Protein AF-A0A0B8PPG4-F1 (afdb_monomer_lite)

Structure (mmCIF, N/CA/C/O backbone):
data_AF-A0A0B8PPG4-F1
#
_entry.id   AF-A0A0B8PPG4-F1
#
loop_
_atom_site.group_PDB
_atom_site.id
_atom_site.type_symbol
_atom_site.label_atom_id
_atom_site.label_alt_id
_atom_site.label_comp_id
_atom_site.label_asym_id
_atom_site.label_entity_id
_atom_site.label_seq_id
_atom_site.pdbx_PDB_ins_code
_atom_site.Cartn_x
_atom_site.Cartn_y
_atom_site.Cartn_z
_atom_site.occupancy
_atom_site.B_iso_or_equiv
_atom_site.auth_seq_id
_atom_site.auth_comp_id
_atom_site.auth_asym_id
_atom_site.auth_atom_id
_atom_site.pdbx_PDB_model_num
ATOM 1 N N . MET A 1 1 ? 22.404 -0.764 -3.179 1.00 84.94 1 MET A N 1
ATOM 2 C CA . MET A 1 1 ? 21.094 -1.427 -3.362 1.00 84.94 1 MET A CA 1
ATOM 3 C C . MET A 1 1 ? 20.577 -1.775 -1.983 1.00 84.94 1 MET A C 1
ATOM 5 O O . MET A 1 1 ? 21.393 -2.146 -1.147 1.00 84.94 1 MET A O 1
ATOM 9 N N . TYR A 1 2 ? 19.287 -1.592 -1.728 1.00 89.38 2 TYR A N 1
ATOM 10 C CA . TYR A 1 2 ? 18.683 -1.838 -0.422 1.00 89.38 2 TYR A CA 1
ATOM 11 C C . TYR A 1 2 ? 17.289 -2.425 -0.635 1.00 89.38 2 TYR A C 1
ATOM 13 O O . TYR A 1 2 ? 16.568 -1.936 -1.504 1.00 89.38 2 TYR A O 1
ATOM 21 N N . LEU A 1 3 ? 16.946 -3.482 0.104 1.00 89.06 3 LEU A N 1
ATOM 22 C CA . LEU A 1 3 ? 15.606 -4.066 0.078 1.00 89.06 3 LEU A CA 1
ATOM 23 C C . LEU A 1 3 ? 14.699 -3.179 0.928 1.00 89.06 3 LEU A C 1
ATOM 25 O O . LEU A 1 3 ? 14.833 -3.142 2.150 1.00 89.06 3 LEU A O 1
ATOM 29 N N . MET A 1 4 ? 13.847 -2.404 0.264 1.00 89.81 4 MET A N 1
ATOM 30 C CA . MET A 1 4 ? 13.000 -1.417 0.918 1.00 89.81 4 MET A CA 1
ATOM 31 C C . MET A 1 4 ? 11.766 -1.117 0.073 1.00 89.81 4 MET A C 1
ATOM 33 O O . MET A 1 4 ? 11.857 -1.024 -1.151 1.00 89.81 4 MET A O 1
ATOM 37 N N . GLY A 1 5 ? 10.623 -0.947 0.737 1.00 88.00 5 GLY A N 1
ATOM 38 C CA . GLY A 1 5 ? 9.364 -0.601 0.086 1.00 88.00 5 GLY A CA 1
ATOM 39 C C . GLY A 1 5 ? 9.296 0.865 -0.345 1.00 88.00 5 GLY A C 1
ATOM 40 O O . GLY A 1 5 ? 10.076 1.710 0.098 1.00 88.00 5 GLY A O 1
ATOM 41 N N . ASN A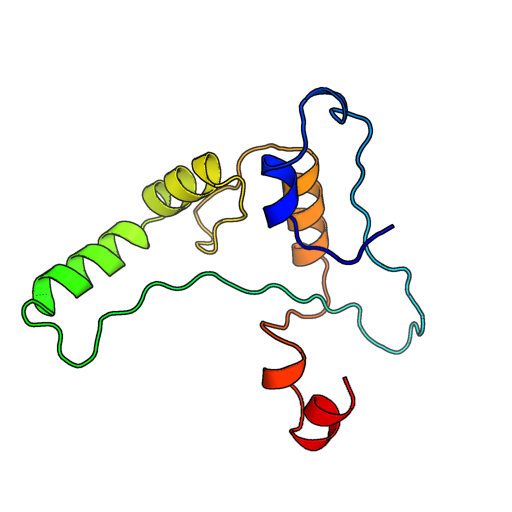 1 6 ? 8.296 1.188 -1.166 1.00 88.06 6 ASN A N 1
ATOM 42 C CA . ASN A 1 6 ? 8.099 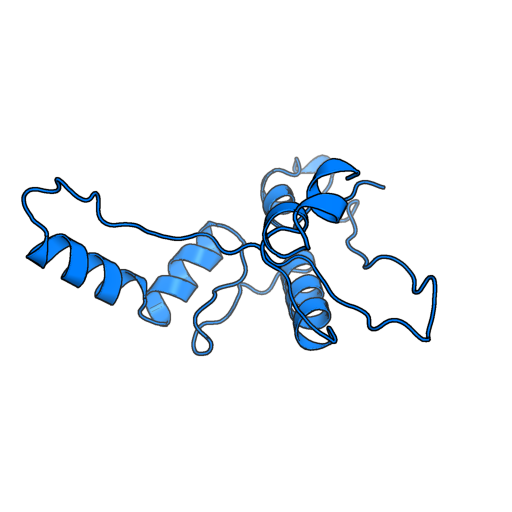2.536 -1.713 1.00 88.06 6 ASN A CA 1
ATOM 43 C C . ASN A 1 6 ? 7.859 3.623 -0.653 1.00 88.06 6 ASN A C 1
ATOM 45 O O . ASN A 1 6 ? 8.057 4.795 -0.942 1.00 88.06 6 ASN A O 1
ATOM 49 N N . PHE A 1 7 ? 7.511 3.271 0.587 1.00 88.81 7 PHE A N 1
ATOM 50 C CA . PHE A 1 7 ? 7.308 4.246 1.665 1.00 88.81 7 PHE A CA 1
ATOM 51 C C . PHE A 1 7 ? 8.551 5.098 1.983 1.00 88.81 7 PHE A C 1
ATOM 53 O O . PHE A 1 7 ? 8.437 6.124 2.653 1.00 88.81 7 PHE A O 1
ATOM 60 N N . ILE A 1 8 ? 9.749 4.689 1.547 1.00 91.31 8 ILE A N 1
ATOM 61 C CA . ILE A 1 8 ? 10.970 5.477 1.747 1.00 91.31 8 ILE A CA 1
ATOM 62 C C . ILE A 1 8 ? 11.096 6.636 0.751 1.00 91.31 8 ILE A C 1
ATOM 64 O O . ILE A 1 8 ? 11.750 7.628 1.067 1.00 91.31 8 ILE A O 1
ATOM 68 N N . THR A 1 9 ? 10.475 6.539 -0.429 1.00 90.81 9 THR A N 1
ATOM 69 C CA . THR A 1 9 ? 10.676 7.495 -1.529 1.00 90.81 9 THR A CA 1
ATOM 70 C C . THR A 1 9 ? 10.302 8.938 -1.176 1.00 90.81 9 THR A C 1
ATOM 72 O O . THR A 1 9 ? 11.055 9.829 -1.572 1.00 90.81 9 THR A O 1
ATOM 75 N N . PRO A 1 10 ? 9.264 9.222 -0.355 1.00 89.94 10 PRO A N 1
ATOM 76 C CA . PRO A 1 10 ? 8.933 10.592 0.055 1.00 89.94 10 PRO A CA 1
ATOM 77 C C . PRO A 1 10 ? 9.997 11.237 0.943 1.00 89.94 10 PRO A C 1
ATOM 79 O O . PRO A 1 10 ? 10.028 12.456 1.086 1.00 89.94 10 PRO A O 1
ATOM 82 N N . ASN A 1 11 ? 10.851 10.418 1.562 1.00 91.12 11 ASN A N 1
ATOM 83 C CA . ASN A 1 11 ? 11.902 10.855 2.474 1.00 91.12 11 ASN A CA 1
ATOM 84 C C . ASN A 1 11 ? 13.247 11.056 1.767 1.00 91.12 11 ASN A C 1
ATOM 86 O O . ASN A 1 11 ? 14.233 11.404 2.421 1.00 91.12 11 ASN A O 1
ATOM 90 N N . PHE A 1 12 ? 13.325 10.816 0.454 1.00 91.94 12 PHE A N 1
ATOM 91 C CA . PHE A 1 12 ? 14.541 11.112 -0.287 1.00 91.94 12 PHE A CA 1
ATOM 92 C C . PHE A 1 12 ? 14.793 12.624 -0.291 1.00 91.94 12 PHE A C 1
ATOM 94 O O . PHE A 1 12 ? 13.892 13.404 -0.604 1.00 91.94 12 PHE A O 1
ATOM 101 N N . PRO A 1 13 ? 16.011 13.063 0.061 1.00 94.00 13 PRO A N 1
ATOM 102 C CA . PRO A 1 13 ? 16.348 14.471 0.029 1.00 94.00 13 PRO A CA 1
ATOM 103 C C . PRO A 1 13 ? 16.408 14.957 -1.428 1.00 94.00 13 PRO A C 1
ATOM 105 O O . PRO A 1 13 ? 16.698 14.184 -2.346 1.00 94.00 13 PRO A O 1
ATOM 108 N N . ALA A 1 14 ? 16.119 16.241 -1.650 1.00 92.81 14 ALA A N 1
ATOM 109 C CA . ALA A 1 14 ? 15.918 16.801 -2.989 1.00 92.81 14 ALA A CA 1
ATOM 110 C C . ALA A 1 14 ? 17.131 16.613 -3.920 1.00 92.81 14 ALA A C 1
ATOM 112 O O . ALA A 1 14 ? 16.979 16.456 -5.128 1.00 92.81 14 ALA A O 1
ATOM 113 N N . GLU A 1 15 ? 18.349 16.573 -3.378 1.00 96.25 15 GLU A N 1
ATOM 114 C CA . GLU A 1 15 ? 19.572 16.328 -4.142 1.00 96.25 15 GLU A CA 1
ATOM 115 C C . GLU A 1 15 ? 19.675 14.918 -4.748 1.00 96.25 15 GLU A C 1
ATOM 117 O O . GLU A 1 15 ? 20.552 14.688 -5.592 1.00 96.25 15 GLU A O 1
ATOM 122 N N . LEU A 1 16 ? 18.826 13.978 -4.319 1.00 93.31 16 LEU A N 1
ATOM 123 C CA . LEU A 1 16 ? 18.728 12.619 -4.855 1.00 93.31 16 LEU A CA 1
ATOM 124 C C . LEU A 1 16 ? 17.620 12.453 -5.902 1.00 93.31 16 LEU A C 1
ATOM 126 O O . LEU A 1 16 ? 17.470 11.353 -6.443 1.00 93.31 16 LEU A O 1
ATOM 130 N N . ASP A 1 17 ? 16.893 13.522 -6.234 1.00 88.94 17 ASP A N 1
ATOM 131 C CA . ASP A 1 17 ? 15.896 13.482 -7.299 1.00 88.94 17 ASP A CA 1
ATOM 132 C C . ASP A 1 17 ? 16.526 13.032 -8.630 1.00 88.94 17 ASP A C 1
ATOM 134 O O . ASP A 1 17 ? 17.637 13.430 -8.997 1.00 88.94 17 ASP A O 1
ATOM 138 N N . GLY A 1 18 ? 15.854 12.102 -9.309 1.00 90.38 18 GLY A N 1
ATOM 139 C CA . GLY A 1 18 ? 16.346 11.438 -10.520 1.00 90.38 18 GLY A CA 1
ATOM 140 C C . GLY A 1 18 ? 17.591 10.547 -10.354 1.00 90.38 18 GLY A C 1
ATOM 141 O O . GLY A 1 18 ? 18.032 9.950 -11.336 1.00 90.38 18 GLY A O 1
ATOM 142 N N . LYS A 1 19 ? 18.173 10.428 -9.151 1.00 94.19 19 LYS A N 1
ATOM 143 C CA . LYS A 1 19 ? 19.358 9.582 -8.879 1.00 94.19 19 LYS A CA 1
ATOM 144 C C . LYS A 1 19 ? 19.010 8.244 -8.236 1.00 94.19 19 LYS A C 1
ATOM 146 O O . LYS A 1 19 ? 19.835 7.331 -8.241 1.00 94.19 19 LYS A O 1
ATOM 151 N N . MET A 1 20 ? 17.809 8.134 -7.678 1.00 93.44 20 MET A N 1
ATOM 152 C CA . MET A 1 20 ? 17.297 6.905 -7.081 1.00 93.44 20 MET A CA 1
ATOM 153 C C . MET A 1 20 ? 16.464 6.130 -8.097 1.00 93.44 20 MET A C 1
ATOM 155 O O . MET A 1 20 ? 15.714 6.701 -8.886 1.00 93.44 20 MET A O 1
ATOM 159 N N . GLY A 1 21 ? 16.601 4.809 -8.069 1.00 92.19 21 GLY A N 1
ATOM 160 C CA . GLY A 1 21 ? 15.852 3.900 -8.922 1.00 92.19 21 GLY A CA 1
ATOM 161 C C . GLY A 1 21 ? 15.189 2.801 -8.107 1.00 92.19 21 GLY A C 1
ATOM 162 O O . GLY A 1 21 ? 15.639 2.464 -7.014 1.00 92.19 21 GLY A O 1
ATOM 163 N N . PHE A 1 22 ? 14.136 2.234 -8.681 1.00 93.12 22 PHE A N 1
ATOM 164 C CA . PHE A 1 22 ? 13.426 1.069 -8.171 1.00 93.12 22 PHE A CA 1
ATOM 165 C C . PHE A 1 22 ? 13.429 -0.031 -9.229 1.00 93.12 22 PHE A C 1
ATOM 167 O O . PHE A 1 22 ? 13.230 0.251 -10.421 1.00 93.12 22 PHE A O 1
ATOM 174 N N . PHE A 1 23 ? 13.693 -1.255 -8.781 1.00 92.00 23 PHE A N 1
ATOM 175 C CA . PHE A 1 23 ? 13.695 -2.471 -9.581 1.00 92.00 23 PHE A CA 1
ATOM 176 C C . PHE A 1 23 ? 13.400 -3.675 -8.678 1.00 92.00 23 PHE A C 1
ATOM 178 O O . PHE A 1 23 ? 13.776 -3.682 -7.506 1.00 92.00 23 PHE A O 1
ATOM 185 N N . GLN A 1 24 ? 12.731 -4.674 -9.246 1.00 92.31 24 GLN A N 1
ATOM 186 C CA . GLN A 1 24 ? 12.434 -5.951 -8.603 1.00 92.31 24 GLN A CA 1
ATOM 187 C C . GLN A 1 24 ? 13.699 -6.813 -8.489 1.00 92.31 24 GLN A C 1
ATOM 189 O O . GLN A 1 24 ? 14.622 -6.678 -9.300 1.00 92.31 24 GLN A O 1
ATOM 194 N N . PHE A 1 25 ? 13.748 -7.724 -7.515 1.00 90.81 25 PHE A N 1
ATOM 195 C CA . PHE A 1 25 ? 14.802 -8.739 -7.475 1.00 90.81 25 PHE A CA 1
ATOM 196 C C . PHE A 1 25 ? 14.774 -9.623 -8.736 1.00 90.81 25 PHE A C 1
ATOM 198 O O . PHE A 1 25 ? 13.709 -9.876 -9.300 1.00 90.81 25 PHE A O 1
ATOM 205 N N . PRO A 1 26 ? 15.938 -10.099 -9.214 1.00 91.75 26 PRO A N 1
ATOM 206 C CA . PRO A 1 26 ? 15.977 -11.009 -10.350 1.00 91.75 26 PRO A CA 1
ATOM 207 C C . PRO A 1 26 ? 15.381 -12.373 -9.983 1.00 91.75 26 PRO A C 1
ATOM 209 O O . PRO A 1 26 ? 15.488 -12.826 -8.843 1.00 91.75 26 PRO A O 1
ATOM 212 N N . VAL A 1 27 ? 14.833 -13.070 -10.980 1.00 94.06 27 VAL A N 1
ATOM 213 C CA . VAL A 1 27 ? 14.420 -14.475 -10.845 1.00 94.06 27 VAL A CA 1
ATOM 214 C C . VAL A 1 27 ? 15.645 -15.323 -10.485 1.00 94.06 27 VAL A C 1
ATOM 216 O O . VAL A 1 27 ? 16.622 -15.345 -11.234 1.00 94.06 27 VAL A O 1
ATOM 219 N N . ILE A 1 28 ? 15.585 -16.035 -9.356 1.00 93.88 28 ILE A N 1
ATOM 220 C CA . ILE A 1 28 ? 16.645 -16.963 -8.923 1.00 93.88 28 ILE A CA 1
ATOM 221 C C . ILE A 1 28 ? 16.347 -18.388 -9.403 1.00 93.88 28 ILE A C 1
ATOM 223 O O . ILE A 1 28 ? 17.217 -19.039 -9.977 1.00 93.88 28 ILE A O 1
ATOM 227 N N . ASN A 1 29 ? 15.117 -18.867 -9.188 1.00 96.06 29 ASN A N 1
ATOM 228 C CA . ASN A 1 29 ? 14.645 -20.170 -9.649 1.00 96.06 29 ASN A CA 1
ATOM 229 C C . ASN A 1 29 ? 13.348 -19.984 -10.458 1.00 96.06 29 ASN A C 1
ATOM 231 O O . ASN A 1 29 ? 12.346 -19.599 -9.863 1.00 96.06 29 ASN A O 1
ATOM 235 N N . PRO A 1 30 ? 13.335 -20.261 -11.776 1.00 94.88 30 PRO A N 1
ATOM 236 C CA . PRO A 1 30 ? 12.151 -20.072 -12.619 1.00 94.88 30 PRO A CA 1
ATOM 237 C C . PRO A 1 30 ? 11.017 -21.070 -12.340 1.00 94.88 30 PRO A C 1
ATOM 239 O O . PRO A 1 30 ? 9.910 -20.870 -12.827 1.00 94.88 30 PRO A O 1
ATOM 242 N N . GLU A 1 31 ? 11.271 -22.145 -11.589 1.00 96.62 31 GLU A N 1
ATOM 243 C CA . GLU A 1 31 ? 10.226 -23.075 -11.138 1.00 96.62 31 GLU A CA 1
ATOM 244 C C . GLU A 1 31 ? 9.432 -22.527 -9.939 1.00 96.62 31 GLU A C 1
ATOM 246 O O . GLU A 1 31 ? 8.384 -23.070 -9.591 1.00 96.62 31 GLU A O 1
ATOM 251 N N . VAL A 1 32 ? 9.924 -21.458 -9.303 1.00 93.25 32 VAL A N 1
ATOM 252 C CA . VAL A 1 32 ? 9.270 -20.772 -8.186 1.00 93.25 32 VAL A CA 1
ATOM 253 C C . VAL A 1 32 ? 8.642 -19.481 -8.708 1.00 93.25 32 VAL A C 1
ATOM 255 O O . VAL A 1 32 ? 9.310 -18.694 -9.375 1.00 93.25 32 VAL A O 1
ATOM 258 N N . GLY A 1 33 ? 7.360 -19.268 -8.401 1.00 92.44 33 GLY A N 1
ATOM 259 C CA . GLY A 1 33 ? 6.640 -18.056 -8.800 1.00 92.44 33 GLY A CA 1
ATOM 260 C C . GLY A 1 33 ? 7.262 -16.779 -8.225 1.00 92.44 33 GLY A C 1
ATOM 261 O O . GLY A 1 33 ? 7.853 -16.787 -7.143 1.00 92.44 33 GLY A O 1
ATOM 262 N N . MET A 1 34 ? 7.112 -15.672 -8.948 1.00 93.88 34 MET A N 1
ATOM 263 C CA . MET A 1 34 ? 7.575 -14.348 -8.541 1.00 93.88 34 MET A CA 1
ATOM 264 C C . MET A 1 34 ? 6.526 -13.680 -7.645 1.00 93.88 34 MET A C 1
ATOM 266 O O . MET A 1 34 ? 5.625 -12.987 -8.124 1.00 93.88 34 MET A O 1
ATOM 270 N N . ALA A 1 35 ? 6.631 -13.916 -6.340 1.00 91.94 35 ALA A N 1
ATOM 271 C CA . ALA A 1 35 ? 5.775 -13.306 -5.327 1.00 91.94 35 ALA A CA 1
ATOM 272 C C . ALA A 1 35 ? 6.439 -12.083 -4.675 1.00 91.94 35 ALA A C 1
ATOM 274 O O . ALA A 1 35 ? 7.663 -11.986 -4.632 1.00 91.94 35 ALA A O 1
ATOM 275 N N . GLU A 1 36 ? 5.623 -11.175 -4.138 1.00 92.62 36 GLU A N 1
ATOM 276 C CA . GLU A 1 36 ? 6.079 -9.929 -3.508 1.00 92.62 36 GLU A CA 1
ATOM 277 C C . GLU A 1 36 ? 5.493 -9.731 -2.107 1.00 92.62 36 GLU A C 1
ATOM 279 O O . GLU A 1 36 ? 4.338 -10.072 -1.843 1.00 92.62 36 GLU A O 1
ATOM 284 N N . ASP A 1 37 ? 6.265 -9.100 -1.222 1.00 90.12 37 ASP A N 1
ATOM 285 C CA . ASP A 1 37 ? 5.742 -8.580 0.042 1.00 90.12 37 ASP A CA 1
ATOM 286 C C . ASP A 1 37 ? 5.041 -7.236 -0.213 1.00 90.12 37 ASP A C 1
ATOM 288 O O . ASP A 1 37 ? 5.649 -6.251 -0.639 1.00 90.12 37 ASP A O 1
ATOM 292 N N . ALA A 1 38 ? 3.741 -7.188 0.073 1.00 91.19 38 ALA A N 1
ATOM 293 C CA . ALA A 1 38 ? 2.870 -6.033 -0.116 1.00 91.19 38 ALA A CA 1
ATOM 294 C C . ALA A 1 38 ? 2.093 -5.705 1.177 1.00 91.19 38 ALA A C 1
ATOM 296 O O . ALA A 1 38 ? 0.862 -5.822 1.202 1.00 91.19 38 ALA A O 1
ATOM 297 N N . PRO A 1 39 ? 2.783 -5.316 2.269 1.00 89.38 39 PRO A N 1
ATOM 298 C CA . PRO A 1 39 ? 2.142 -4.990 3.539 1.00 89.38 39 PRO A CA 1
ATOM 299 C C . PRO A 1 39 ? 1.161 -3.824 3.390 1.00 89.38 39 PRO A C 1
ATOM 301 O O . PRO A 1 39 ? 1.482 -2.792 2.799 1.00 89.38 39 PRO A O 1
ATOM 304 N N . MET A 1 40 ? -0.029 -3.981 3.970 1.00 89.06 40 MET A N 1
ATOM 305 C CA . MET A 1 40 ? -1.072 -2.959 3.972 1.00 89.06 40 MET A CA 1
ATOM 306 C C . MET A 1 40 ? -1.192 -2.260 5.325 1.00 89.06 40 MET A C 1
ATOM 308 O O . MET A 1 40 ? -1.326 -2.898 6.375 1.00 89.06 40 MET A O 1
ATOM 312 N N . ASP A 1 41 ? -1.255 -0.931 5.285 1.00 89.94 41 ASP A N 1
ATOM 313 C CA . ASP A 1 41 ? -1.638 -0.136 6.444 1.00 89.94 41 ASP A CA 1
ATOM 314 C C . ASP A 1 41 ? -3.122 -0.340 6.769 1.00 89.94 41 ASP A C 1
ATOM 316 O O . ASP A 1 41 ? -3.992 -0.409 5.897 1.00 89.94 41 ASP A O 1
ATOM 320 N N . THR A 1 42 ? -3.424 -0.446 8.062 1.00 92.38 42 THR A N 1
ATOM 321 C CA . THR A 1 42 ? -4.755 -0.811 8.553 1.00 92.38 42 THR A CA 1
ATOM 322 C C . THR A 1 42 ? -5.205 0.108 9.679 1.00 92.38 42 THR A C 1
ATOM 324 O O . THR A 1 42 ? -4.446 0.474 10.577 1.00 92.38 42 THR A O 1
ATOM 327 N N . LEU A 1 43 ? -6.491 0.459 9.658 1.00 95.38 43 LEU A N 1
ATOM 328 C CA . LEU A 1 43 ? -7.137 1.230 10.714 1.00 95.38 43 LEU A CA 1
ATOM 329 C C . LEU A 1 43 ? -7.994 0.309 11.579 1.00 95.38 43 LEU A C 1
ATOM 331 O O . LEU A 1 43 ? -8.798 -0.472 11.075 1.00 95.38 43 LEU A O 1
ATOM 335 N N . HIS A 1 44 ? -7.848 0.435 12.896 1.00 97.38 44 HIS A N 1
ATOM 336 C CA . HIS A 1 44 ? -8.494 -0.446 13.862 1.00 97.38 44 HIS A CA 1
ATOM 337 C C . HIS A 1 44 ? -9.316 0.337 14.882 1.00 97.38 44 HIS A C 1
ATOM 339 O O . HIS A 1 44 ? -8.908 1.396 15.357 1.00 97.38 44 HIS A O 1
ATOM 345 N N . ILE A 1 45 ? -10.457 -0.229 15.285 1.00 98.06 45 ILE A N 1
ATOM 346 C CA . ILE A 1 45 ? -11.245 0.278 16.413 1.00 98.06 45 ILE A CA 1
ATOM 347 C C . ILE A 1 45 ? -10.749 -0.409 17.691 1.00 98.06 45 ILE A C 1
ATOM 349 O O . ILE A 1 45 ? -10.864 -1.634 17.796 1.00 98.06 45 ILE A O 1
ATOM 353 N N . PRO A 1 46 ? -10.263 0.333 18.704 1.00 97.50 46 PRO A N 1
ATOM 354 C CA . PRO A 1 46 ? -9.876 -0.265 19.975 1.00 97.50 46 PRO A CA 1
ATOM 355 C C . PRO A 1 46 ? -11.038 -1.026 20.625 1.00 97.50 46 PRO A C 1
ATOM 357 O O . PRO A 1 46 ? -12.169 -0.535 20.694 1.00 97.50 46 PRO A O 1
ATOM 360 N N . SER A 1 47 ? -10.764 -2.204 21.189 1.00 97.44 47 SER A N 1
ATOM 361 C CA . SER A 1 47 ? -11.798 -3.075 21.775 1.00 97.44 47 SER A CA 1
ATOM 362 C C . SER A 1 47 ? -12.610 -2.395 22.889 1.00 97.44 47 SER A C 1
ATOM 364 O O . SER A 1 47 ? -13.809 -2.658 23.034 1.00 97.44 47 SER A O 1
ATOM 366 N N . LYS A 1 48 ? -11.980 -1.471 23.627 1.00 97.62 48 LYS A N 1
ATOM 367 C CA . LYS A 1 48 ? -12.564 -0.675 24.721 1.00 97.62 48 LYS A CA 1
ATOM 368 C C . LYS A 1 48 ? -12.977 0.748 24.309 1.00 97.62 48 LYS A C 1
ATOM 370 O O . LYS A 1 48 ? -13.204 1.586 25.179 1.00 97.62 48 LYS A O 1
ATOM 375 N N . ALA A 1 49 ? -13.060 1.049 23.010 1.00 97.81 49 ALA A N 1
ATOM 376 C CA . ALA A 1 49 ? -13.523 2.353 22.540 1.00 97.81 49 ALA A CA 1
ATOM 377 C C . ALA A 1 49 ? -14.946 2.649 23.043 1.00 97.81 49 ALA A C 1
ATOM 379 O O . ALA A 1 49 ? -15.819 1.780 22.996 1.00 97.81 49 ALA A O 1
ATOM 380 N N . LYS A 1 50 ? -15.170 3.884 23.508 1.00 97.88 50 LYS A N 1
ATOM 381 C CA . LYS A 1 50 ? -16.475 4.336 24.020 1.00 97.88 50 LYS A CA 1
ATOM 382 C C . LYS A 1 50 ? -17.482 4.582 22.890 1.00 97.88 50 LYS A C 1
ATOM 384 O O . LYS A 1 50 ? -18.634 4.189 23.009 1.00 97.88 50 LYS A O 1
ATOM 389 N N . ASN A 1 51 ? -17.021 5.137 21.765 1.00 97.62 51 ASN A N 1
ATOM 390 C CA . ASN A 1 51 ? -17.869 5.579 20.651 1.00 97.62 51 ASN A CA 1
ATOM 391 C C . ASN A 1 51 ? -17.698 4.668 19.42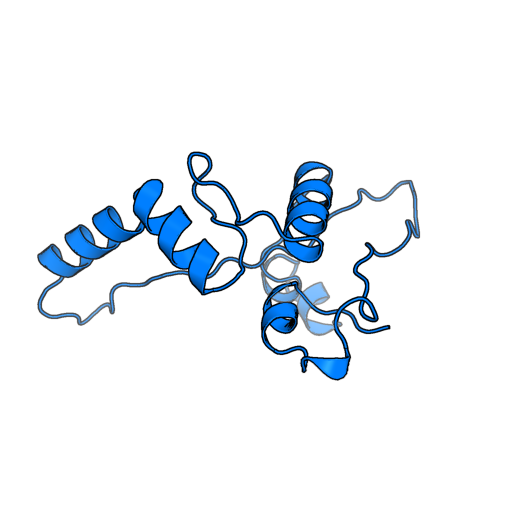4 1.00 97.62 51 ASN A C 1
ATOM 393 O O . ASN A 1 51 ? -17.195 5.085 18.383 1.00 97.62 51 ASN A O 1
ATOM 397 N N . LYS A 1 52 ? -18.063 3.386 19.550 1.00 98.00 52 LYS A N 1
ATOM 398 C CA . LYS A 1 52 ? -17.862 2.401 18.466 1.00 98.00 52 LYS A CA 1
ATOM 399 C C . LYS A 1 52 ? -18.725 2.662 17.234 1.00 98.00 52 LYS A C 1
ATOM 401 O O . LYS A 1 52 ? -18.355 2.234 16.148 1.00 98.00 52 LYS A O 1
ATOM 406 N N . GLU A 1 53 ? -19.887 3.287 17.399 1.00 98.19 53 GLU A N 1
ATOM 407 C CA . GLU A 1 53 ? -20.766 3.612 16.273 1.00 98.19 53 GLU A CA 1
ATOM 408 C C . GLU A 1 53 ? -20.089 4.615 15.333 1.00 98.19 53 GLU A C 1
ATOM 410 O O . GLU A 1 53 ? -19.872 4.304 14.165 1.00 98.19 53 GLU A O 1
ATOM 415 N N . ASP A 1 54 ? -19.647 5.755 15.862 1.00 98.44 54 ASP A N 1
ATOM 416 C CA . ASP A 1 54 ? -18.971 6.779 15.062 1.00 98.44 54 ASP A CA 1
ATOM 417 C C . ASP A 1 54 ? -17.613 6.308 14.538 1.00 98.44 54 ASP A C 1
ATOM 419 O O . ASP A 1 54 ? -17.240 6.637 13.417 1.00 98.44 54 ASP A O 1
ATOM 423 N N . ALA A 1 55 ? -16.898 5.467 15.294 1.00 98.44 55 ALA A N 1
ATOM 424 C CA . ALA A 1 55 ? -15.664 4.858 14.806 1.00 98.44 55 ALA A CA 1
ATOM 425 C C . ALA A 1 55 ? -15.897 3.983 13.559 1.00 98.44 55 ALA A C 1
ATOM 427 O O . ALA A 1 55 ? -15.081 4.011 12.644 1.00 98.44 55 ALA A O 1
ATOM 428 N N . ARG A 1 56 ? -17.013 3.240 13.481 1.00 98.44 56 ARG A N 1
ATOM 429 C CA . ARG A 1 56 ? -17.363 2.475 12.269 1.00 98.44 56 ARG A CA 1
ATOM 430 C C . ARG A 1 56 ? -17.737 3.391 11.110 1.00 98.44 56 ARG A C 1
ATOM 432 O O . ARG A 1 56 ? -17.227 3.177 10.018 1.00 98.44 56 ARG A O 1
ATOM 439 N N . LYS A 1 57 ? -18.526 4.443 11.363 1.00 98.50 57 LYS A N 1
ATOM 440 C CA . LYS A 1 57 ? -18.835 5.465 10.345 1.00 98.50 57 LYS A CA 1
ATOM 441 C C . LYS A 1 57 ? -17.557 6.095 9.785 1.00 98.50 57 LYS A C 1
ATOM 443 O O . LYS A 1 57 ? -17.450 6.308 8.584 1.00 98.50 57 LYS A O 1
ATOM 448 N N . PHE A 1 58 ? -16.566 6.352 10.640 1.00 98.31 58 PHE A N 1
ATOM 449 C CA . PHE A 1 58 ? -15.266 6.859 10.208 1.00 98.31 58 PHE A CA 1
ATOM 450 C C . PHE A 1 58 ? -14.497 5.848 9.347 1.00 98.31 58 PHE A C 1
ATOM 452 O O . PHE A 1 58 ? -13.968 6.232 8.310 1.00 98.31 58 PHE A O 1
ATOM 459 N N . LEU A 1 59 ? -14.455 4.566 9.729 1.00 98.12 59 LEU A N 1
ATOM 460 C CA . LEU A 1 59 ? -13.817 3.540 8.896 1.00 98.12 59 LEU A CA 1
ATOM 461 C C . LEU A 1 59 ? -14.500 3.398 7.529 1.00 98.12 59 LEU A C 1
ATOM 463 O O . LEU A 1 59 ? -13.806 3.295 6.521 1.00 98.12 59 LEU A O 1
ATOM 467 N N . GLU A 1 60 ? -15.834 3.432 7.483 1.00 98.00 60 GLU A N 1
ATOM 468 C CA . GLU A 1 60 ? -16.600 3.426 6.230 1.00 98.00 60 GLU A CA 1
ATOM 469 C C . GLU A 1 60 ? -16.265 4.642 5.362 1.00 98.00 60 GLU A C 1
ATOM 471 O O . GLU A 1 60 ? -15.999 4.483 4.173 1.00 98.00 60 GLU A O 1
ATOM 476 N N . PHE A 1 61 ? -16.209 5.837 5.962 1.00 98.19 61 PHE A N 1
ATOM 477 C CA . PHE A 1 61 ? -15.806 7.067 5.282 1.00 98.19 61 PHE A CA 1
ATOM 478 C C . PHE A 1 61 ? -14.389 6.955 4.706 1.00 98.19 61 PHE A C 1
ATOM 480 O O . PHE A 1 61 ? -14.188 7.185 3.515 1.00 98.19 61 PHE A O 1
ATOM 487 N N . VAL A 1 62 ? -13.402 6.545 5.508 1.00 97.44 62 VAL A N 1
ATOM 488 C CA . VAL A 1 62 ? -12.016 6.405 5.034 1.00 97.44 62 VAL A CA 1
ATOM 489 C C . VAL A 1 62 ? -11.900 5.356 3.928 1.00 97.44 62 VAL A C 1
ATOM 491 O O . VAL A 1 62 ? -11.102 5.536 3.017 1.00 97.44 62 VAL A O 1
ATOM 494 N N . ALA A 1 63 ? -12.701 4.287 3.960 1.00 96.62 63 ALA A N 1
ATOM 495 C CA . ALA A 1 63 ? -12.676 3.232 2.949 1.00 96.62 63 ALA A CA 1
ATOM 496 C C . ALA A 1 63 ? -13.243 3.651 1.577 1.00 96.62 63 ALA A C 1
ATOM 498 O O . ALA A 1 63 ? -13.064 2.910 0.605 1.00 96.62 63 ALA A O 1
ATOM 499 N N . GLN A 1 64 ? -13.912 4.806 1.463 1.00 98.31 64 GLN A N 1
ATOM 500 C CA . GLN A 1 64 ? -14.411 5.318 0.182 1.00 98.31 64 GLN A CA 1
ATOM 501 C C . GLN A 1 64 ? -13.262 5.569 -0.805 1.00 98.31 64 GLN A C 1
ATOM 503 O O . GLN A 1 64 ? -12.156 5.940 -0.415 1.00 98.31 64 GLN A O 1
ATOM 508 N N . ALA A 1 65 ? -13.528 5.369 -2.098 1.00 98.25 65 ALA A N 1
ATOM 509 C CA . ALA A 1 65 ? -12.497 5.405 -3.134 1.00 98.25 65 ALA A CA 1
ATOM 510 C C . ALA A 1 65 ? -11.819 6.779 -3.232 1.00 98.25 65 ALA A C 1
ATOM 512 O O . ALA A 1 65 ? -10.593 6.849 -3.251 1.00 98.25 65 ALA A O 1
ATOM 513 N N . GLU A 1 66 ? -12.598 7.864 -3.228 1.00 98.06 66 GLU A N 1
ATOM 514 C CA . GLU A 1 66 ? -12.063 9.227 -3.268 1.00 98.06 66 GLU A CA 1
ATOM 515 C C . GLU A 1 66 ? -11.211 9.569 -2.037 1.00 98.06 66 GLU A C 1
ATOM 517 O O . GLU A 1 66 ? -10.184 10.233 -2.164 1.00 98.06 66 GLU A O 1
ATOM 522 N N . ASN A 1 67 ? -11.585 9.064 -0.859 1.00 97.94 67 ASN A N 1
ATOM 523 C CA . ASN A 1 67 ? -10.857 9.321 0.381 1.00 97.94 67 ASN A CA 1
ATOM 524 C C . ASN A 1 67 ? -9.560 8.510 0.439 1.00 97.94 67 ASN A C 1
ATOM 526 O O . ASN A 1 67 ? -8.517 9.059 0.788 1.00 97.94 67 ASN A O 1
ATOM 530 N N . GLN A 1 68 ? -9.593 7.236 0.030 1.00 97.19 68 GLN A N 1
ATOM 531 C CA . GLN A 1 68 ? -8.384 6.426 -0.132 1.00 97.19 68 GLN A CA 1
ATOM 532 C C . GLN A 1 68 ? -7.430 7.044 -1.153 1.00 97.19 68 GLN A C 1
ATOM 534 O O . GLN A 1 68 ? -6.233 7.115 -0.887 1.00 97.19 68 GLN A O 1
ATOM 539 N N . GLN A 1 69 ? -7.941 7.524 -2.289 1.00 97.25 69 GLN A N 1
ATOM 540 C CA . GLN A 1 69 ? -7.123 8.219 -3.279 1.00 97.25 69 GLN A CA 1
ATOM 541 C C . GLN A 1 69 ? -6.462 9.462 -2.668 1.00 97.25 69 GLN A C 1
ATOM 543 O O . GLN A 1 69 ? -5.242 9.580 -2.718 1.00 97.25 69 GLN A O 1
ATOM 548 N N . LEU A 1 70 ? -7.238 10.339 -2.024 1.00 97.06 70 LEU A N 1
ATOM 549 C CA . LEU A 1 70 ? -6.718 11.564 -1.413 1.00 97.06 70 LEU A CA 1
ATOM 550 C C . LEU A 1 70 ? -5.637 11.282 -0.357 1.00 97.06 70 LEU A C 1
ATOM 552 O O . LEU A 1 70 ? -4.591 11.927 -0.345 1.00 97.06 70 LEU A O 1
ATOM 556 N N . ILE A 1 71 ? -5.877 10.316 0.533 1.00 95.50 71 ILE A N 1
ATOM 557 C CA . ILE A 1 71 ? -4.917 9.940 1.578 1.00 95.50 71 ILE A CA 1
ATOM 558 C C . ILE A 1 71 ? -3.620 9.424 0.945 1.00 95.50 71 ILE A C 1
ATOM 560 O O . ILE A 1 71 ? -2.536 9.873 1.314 1.00 95.50 71 ILE A O 1
ATOM 564 N N . ASN A 1 72 ? -3.716 8.525 -0.034 1.00 94.88 72 ASN A N 1
ATOM 565 C CA . ASN A 1 72 ? -2.543 7.916 -0.659 1.00 94.88 72 ASN A CA 1
ATOM 566 C C . ASN A 1 72 ? -1.778 8.881 -1.576 1.00 94.88 72 ASN A C 1
ATOM 568 O O . ASN A 1 72 ? -0.560 8.762 -1.691 1.00 94.88 72 ASN A O 1
ATOM 572 N N . GLU A 1 73 ? -2.439 9.879 -2.169 1.00 94.81 73 GLU A N 1
ATOM 573 C CA . GLU A 1 73 ? -1.766 10.974 -2.879 1.00 94.81 73 GLU A CA 1
ATOM 574 C C . GLU A 1 73 ? -0.873 11.800 -1.942 1.00 94.81 73 GLU A C 1
ATOM 576 O O . GLU A 1 73 ? 0.224 12.206 -2.336 1.00 94.81 73 GLU A O 1
ATOM 581 N N . MET A 1 74 ? -1.325 12.023 -0.703 1.00 92.25 74 MET A N 1
ATOM 582 C CA . MET A 1 74 ? -0.576 12.761 0.319 1.00 92.25 74 MET A CA 1
ATOM 583 C C . MET A 1 74 ? 0.546 11.928 0.940 1.00 92.25 74 MET A C 1
ATOM 585 O O . MET A 1 74 ? 1.626 12.456 1.195 1.00 92.25 74 MET A O 1
ATOM 589 N N . LEU A 1 75 ? 0.300 10.638 1.178 1.00 91.75 75 LEU A N 1
ATOM 590 C CA . LEU A 1 75 ? 1.298 9.714 1.724 1.00 91.75 75 LEU A CA 1
ATOM 591 C C . LEU A 1 75 ? 2.308 9.229 0.678 1.00 91.75 75 LEU A C 1
ATOM 593 O O . LEU A 1 75 ? 3.332 8.669 1.060 1.00 91.75 75 LEU A O 1
ATOM 597 N N . LEU A 1 76 ? 2.029 9.443 -0.615 1.00 92.38 76 LEU A N 1
ATOM 598 C CA . LEU A 1 76 ? 2.765 8.859 -1.742 1.00 92.38 76 LEU A CA 1
ATOM 599 C C . LEU A 1 76 ? 2.846 7.330 -1.619 1.00 92.38 76 LEU A C 1
ATOM 601 O O . LEU A 1 76 ? 3.919 6.731 -1.626 1.00 92.38 76 LEU A O 1
ATOM 605 N N . GLN A 1 77 ? 1.674 6.708 -1.499 1.00 93.12 77 GLN A N 1
ATOM 606 C CA . GLN A 1 77 ? 1.491 5.262 -1.374 1.00 93.12 77 GLN A CA 1
ATOM 607 C C . GLN A 1 77 ? 0.473 4.732 -2.400 1.00 93.12 77 GLN A C 1
ATOM 609 O O . GLN A 1 77 ? -0.134 5.493 -3.159 1.00 93.12 77 GLN A O 1
ATOM 614 N N . ILE A 1 78 ? 0.319 3.406 -2.460 1.00 94.00 78 ILE A N 1
ATOM 615 C CA . ILE A 1 78 ? -0.638 2.730 -3.343 1.00 94.00 78 ILE A CA 1
ATOM 616 C C . ILE A 1 78 ? -1.940 2.493 -2.563 1.00 94.00 78 ILE A C 1
ATOM 618 O O . ILE A 1 78 ? -1.912 1.786 -1.555 1.00 94.00 78 ILE A O 1
ATOM 622 N N . PRO A 1 79 ? -3.091 3.025 -3.016 1.00 94.94 79 PRO A N 1
ATOM 623 C CA . PRO A 1 79 ? -4.356 2.787 -2.340 1.00 94.94 79 PRO A CA 1
ATOM 624 C C . PRO A 1 79 ? -4.801 1.329 -2.485 1.00 94.94 79 PRO A C 1
ATOM 626 O O . PRO A 1 79 ? -4.720 0.737 -3.558 1.00 94.94 79 PRO A O 1
ATOM 629 N N . THR A 1 80 ? -5.357 0.772 -1.409 1.00 92.81 80 THR A N 1
ATOM 630 C CA . THR A 1 80 ? -5.878 -0.607 -1.379 1.00 92.81 80 THR A CA 1
ATOM 631 C C . THR A 1 80 ? -7.274 -0.735 -1.993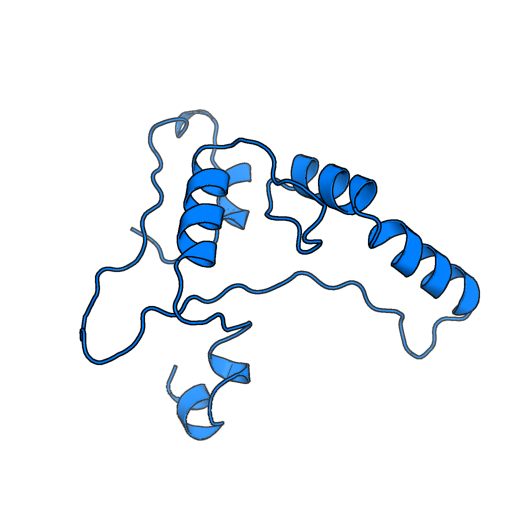 1.00 92.81 80 THR A C 1
ATOM 633 O O . THR A 1 80 ? -7.696 -1.823 -2.384 1.00 92.81 80 THR A O 1
ATOM 636 N N . ASN A 1 81 ? -8.017 0.370 -2.104 1.00 95.31 81 ASN A N 1
ATOM 637 C CA . ASN A 1 81 ? -9.319 0.383 -2.763 1.00 95.31 81 ASN A CA 1
ATOM 638 C C . ASN A 1 81 ? -9.140 0.314 -4.288 1.00 95.31 81 ASN A C 1
ATOM 640 O O . ASN A 1 81 ? -8.597 1.230 -4.897 1.00 95.31 81 ASN A O 1
ATOM 644 N N . ASN A 1 82 ? -9.670 -0.735 -4.918 1.00 93.50 82 ASN A N 1
ATOM 645 C CA . ASN A 1 82 ? -9.532 -0.985 -6.358 1.00 93.50 82 ASN A CA 1
ATOM 646 C C . ASN A 1 82 ? -10.225 0.041 -7.279 1.00 93.50 82 ASN A C 1
ATOM 648 O O . ASN A 1 82 ? -10.055 -0.016 -8.496 1.00 93.50 82 ASN A O 1
ATOM 652 N N . LYS A 1 83 ? -11.024 0.958 -6.726 1.00 97.12 83 LYS A N 1
ATOM 653 C CA . LYS A 1 83 ? -11.629 2.083 -7.454 1.00 97.12 83 LYS A CA 1
ATOM 654 C C . LYS A 1 83 ? -10.846 3.388 -7.286 1.00 97.12 83 LYS A C 1
ATOM 656 O O . LYS A 1 83 ? -11.169 4.362 -7.960 1.00 97.12 83 LYS A O 1
ATOM 661 N N . ALA A 1 84 ? -9.860 3.420 -6.392 1.00 96.88 84 ALA A N 1
ATOM 662 C CA . ALA A 1 84 ? -8.947 4.541 -6.216 1.00 96.88 84 ALA A CA 1
ATOM 663 C C . ALA A 1 84 ? -7.756 4.424 -7.177 1.00 96.88 84 ALA A C 1
ATOM 665 O O . ALA A 1 84 ? -7.497 3.365 -7.753 1.00 96.88 84 ALA A O 1
ATOM 666 N N . LYS A 1 85 ? -7.018 5.520 -7.352 1.00 95.19 85 LYS A N 1
ATOM 667 C CA . LYS A 1 85 ? -5.796 5.552 -8.163 1.00 95.19 85 LYS A CA 1
ATOM 668 C C . LYS A 1 85 ? -4.629 6.057 -7.330 1.00 95.19 85 LYS A C 1
ATOM 670 O O . LYS A 1 85 ? -4.797 6.984 -6.544 1.00 95.19 85 LYS A O 1
ATOM 675 N N . ALA A 1 86 ? -3.459 5.452 -7.510 1.00 94.56 86 ALA A N 1
ATOM 676 C CA . ALA A 1 86 ? -2.224 6.019 -6.988 1.00 94.56 86 ALA A CA 1
ATOM 677 C C . ALA A 1 86 ? -1.910 7.335 -7.716 1.00 94.56 86 ALA A C 1
ATOM 679 O O . ALA A 1 86 ? -2.283 7.520 -8.881 1.00 94.56 86 ALA A O 1
ATOM 680 N N . LYS A 1 87 ? -1.199 8.238 -7.037 1.00 95.19 87 LYS A N 1
ATOM 681 C CA . LYS A 1 87 ? -0.600 9.402 -7.690 1.00 95.19 87 LYS A CA 1
ATOM 682 C C . LYS A 1 87 ? 0.376 8.915 -8.763 1.00 95.19 87 LYS A C 1
ATOM 684 O O . LYS A 1 87 ? 1.158 8.010 -8.488 1.00 95.19 87 LYS A O 1
ATOM 689 N N . SER A 1 88 ? 0.364 9.537 -9.942 1.00 94.69 88 SER A N 1
ATOM 690 C CA . SER A 1 88 ? 1.405 9.263 -10.937 1.00 94.69 88 SER A CA 1
ATOM 691 C C . SER A 1 88 ? 2.745 9.773 -10.411 1.00 94.69 88 SER A C 1
ATOM 693 O O . SER A 1 88 ? 2.917 10.966 -10.143 1.00 94.69 88 SER A O 1
ATOM 695 N N . ASP A 1 89 ? 3.652 8.830 -10.209 1.00 93.50 89 ASP A N 1
ATOM 696 C CA . ASP A 1 89 ? 4.989 9.006 -9.665 1.00 93.50 89 ASP A CA 1
ATOM 697 C C . ASP A 1 89 ? 5.862 7.844 -10.174 1.00 93.50 89 ASP A C 1
ATOM 699 O O . ASP A 1 89 ? 5.397 6.702 -10.166 1.00 93.50 89 ASP A O 1
ATOM 703 N N . PRO A 1 90 ? 7.122 8.075 -10.589 1.00 92.81 90 PRO A N 1
ATOM 704 C CA . PRO A 1 90 ? 7.951 7.024 -11.179 1.00 92.81 90 PRO A CA 1
ATOM 705 C C . PRO A 1 90 ? 8.153 5.778 -10.304 1.00 92.81 90 PRO A C 1
ATOM 707 O O . PRO A 1 90 ? 8.353 4.686 -10.844 1.00 92.81 90 PRO A O 1
ATOM 710 N N . PHE A 1 91 ? 8.141 5.913 -8.975 1.00 93.94 91 PHE A N 1
ATOM 711 C CA . PHE A 1 91 ? 8.285 4.788 -8.052 1.00 93.94 91 PHE A CA 1
ATOM 712 C C . PHE A 1 91 ? 6.955 4.068 -7.839 1.00 93.94 91 PHE A C 1
ATOM 714 O O . PHE A 1 91 ? 6.916 2.834 -7.863 1.00 93.94 91 PHE A O 1
ATOM 721 N N . LEU A 1 92 ? 5.863 4.820 -7.672 1.00 94.94 92 LEU A N 1
ATOM 722 C CA . LEU A 1 92 ? 4.525 4.244 -7.526 1.00 94.94 92 LEU A CA 1
ATOM 723 C C . LEU A 1 92 ? 4.077 3.522 -8.793 1.00 94.94 92 LEU A C 1
ATOM 725 O O . LEU A 1 92 ? 3.616 2.389 -8.697 1.00 94.94 92 LEU A O 1
ATOM 729 N N . ASP A 1 93 ? 4.286 4.113 -9.968 1.00 94.44 93 ASP A N 1
ATOM 730 C CA . ASP A 1 93 ? 3.893 3.525 -11.251 1.00 94.44 93 ASP A CA 1
ATOM 731 C C . ASP A 1 93 ? 4.602 2.177 -11.477 1.00 94.44 93 ASP A C 1
ATOM 733 O O . ASP A 1 93 ? 3.968 1.178 -11.832 1.00 94.44 93 ASP A O 1
ATOM 737 N N . LYS A 1 94 ? 5.908 2.105 -11.174 1.00 94.31 94 LYS A N 1
ATOM 738 C CA . LYS A 1 94 ? 6.668 0.846 -11.217 1.00 94.31 94 LYS A CA 1
ATOM 739 C C . LYS A 1 94 ? 6.205 -0.159 -10.163 1.00 94.31 94 LYS A C 1
ATOM 741 O O . LYS A 1 94 ? 6.112 -1.343 -10.469 1.00 94.31 94 LYS A O 1
ATOM 746 N N . GLY A 1 95 ? 5.924 0.294 -8.941 1.00 94.00 95 GLY A N 1
ATOM 747 C CA . GLY A 1 95 ? 5.432 -0.563 -7.861 1.00 94.00 95 GLY A CA 1
ATOM 748 C C . GLY A 1 95 ? 4.070 -1.181 -8.185 1.00 94.00 95 GLY A C 1
ATOM 749 O O . GLY A 1 95 ? 3.897 -2.386 -8.037 1.00 94.00 95 GLY A O 1
ATOM 750 N N . VAL A 1 96 ? 3.130 -0.387 -8.708 1.00 94.00 96 VAL A N 1
ATOM 751 C CA . VAL A 1 96 ? 1.812 -0.862 -9.161 1.00 94.00 96 VAL A CA 1
ATOM 752 C C . VAL A 1 96 ? 1.966 -1.890 -10.278 1.00 94.00 96 VAL A C 1
ATOM 754 O O . VAL A 1 96 ? 1.339 -2.945 -10.218 1.00 94.00 96 VAL A O 1
ATOM 757 N N . GLN A 1 97 ? 2.816 -1.621 -11.275 1.00 94.31 97 GLN A N 1
ATOM 758 C CA . GLN A 1 97 ? 3.067 -2.568 -12.363 1.00 94.31 97 GLN A CA 1
ATOM 759 C C . GLN A 1 97 ? 3.669 -3.886 -11.854 1.00 94.31 97 GLN A C 1
ATOM 761 O O . GLN A 1 97 ? 3.231 -4.957 -12.275 1.00 94.31 97 GLN A O 1
ATOM 766 N N . MET A 1 98 ? 4.654 -3.807 -10.956 1.00 94.81 98 MET A N 1
ATOM 767 C CA . MET A 1 98 ? 5.301 -4.971 -10.348 1.00 94.81 98 MET A CA 1
ATOM 768 C C . MET A 1 98 ? 4.287 -5.826 -9.582 1.00 94.81 98 MET A C 1
ATOM 770 O O . MET A 1 98 ? 4.159 -7.012 -9.868 1.00 94.81 98 MET A O 1
ATOM 774 N N . LEU A 1 99 ? 3.508 -5.220 -8.679 1.00 94.00 99 LEU A N 1
ATOM 775 C CA . LEU A 1 99 ? 2.501 -5.934 -7.889 1.00 94.00 99 LEU A CA 1
ATOM 776 C C . LEU A 1 99 ? 1.406 -6.547 -8.770 1.00 94.00 99 LEU A C 1
ATOM 778 O O . LEU A 1 99 ? 1.029 -7.697 -8.562 1.00 94.00 99 LEU A O 1
ATOM 782 N N . ALA A 1 100 ? 0.940 -5.825 -9.795 1.00 93.00 100 ALA A N 1
ATOM 783 C CA . ALA A 1 100 ? -0.054 -6.335 -10.742 1.00 93.00 100 ALA A CA 1
ATOM 784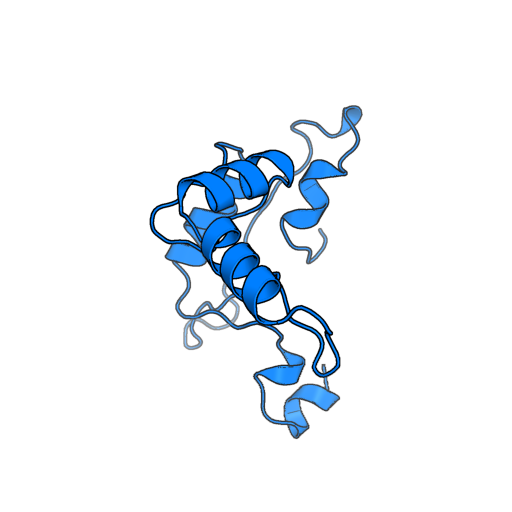 C C . ALA A 1 100 ? 0.450 -7.519 -11.586 1.00 93.00 100 ALA A C 1
ATOM 786 O O . ALA A 1 100 ? -0.364 -8.258 -12.135 1.00 93.00 100 ALA A O 1
ATOM 787 N N . SER A 1 101 ? 1.771 -7.679 -11.702 1.00 94.62 101 SER A N 1
ATOM 788 C CA . SER A 1 101 ? 2.413 -8.765 -12.451 1.00 94.62 101 SER A CA 1
ATOM 789 C C . SER A 1 101 ? 2.918 -9.900 -11.551 1.00 94.62 101 SER A C 1
ATOM 791 O O . SER A 1 101 ? 3.482 -10.857 -12.072 1.00 94.62 101 SER A O 1
ATOM 793 N N . SER A 1 102 ? 2.768 -9.787 -10.226 1.00 94.81 102 SER A N 1
ATOM 794 C CA . SER A 1 102 ? 3.225 -10.805 -9.274 1.00 94.81 102 SER A CA 1
ATOM 795 C C . SER A 1 102 ? 2.338 -12.053 -9.308 1.00 94.81 102 SER A C 1
ATOM 797 O O . SER A 1 102 ? 1.122 -11.962 -9.491 1.00 94.81 102 SER A O 1
ATOM 799 N N . ASP A 1 103 ? 2.940 -13.224 -9.092 1.00 94.44 103 ASP A N 1
ATOM 800 C CA . ASP A 1 103 ? 2.215 -14.499 -8.987 1.00 94.44 103 ASP A CA 1
ATOM 801 C C . ASP A 1 103 ? 1.438 -14.616 -7.663 1.00 94.44 103 ASP A C 1
ATOM 803 O O . ASP A 1 103 ? 0.529 -15.437 -7.520 1.00 94.44 103 ASP A O 1
ATOM 807 N N . GLY A 1 104 ? 1.789 -13.785 -6.683 1.00 91.62 104 GLY A N 1
ATOM 808 C CA . GLY A 1 104 ? 1.120 -13.694 -5.398 1.00 91.62 104 GLY A CA 1
ATOM 809 C C . GLY A 1 104 ? 1.709 -12.591 -4.528 1.00 91.62 104 GLY A C 1
ATOM 810 O O . GLY A 1 104 ? 2.826 -12.124 -4.750 1.00 91.62 104 GLY A O 1
ATOM 811 N N . THR A 1 105 ? 0.950 -12.201 -3.508 1.00 90.88 105 THR A N 1
ATOM 812 C CA . THR A 1 105 ? 1.378 -11.208 -2.521 1.00 90.88 105 THR A CA 1
ATOM 813 C C . THR A 1 105 ? 1.297 -11.775 -1.113 1.00 90.88 105 THR A C 1
ATOM 815 O O . THR A 1 105 ? 0.266 -12.347 -0.750 1.00 90.88 105 THR A O 1
ATOM 818 N N . ALA A 1 106 ? 2.328 -11.545 -0.309 1.00 90.00 106 ALA A N 1
ATOM 819 C CA . ALA A 1 106 ? 2.301 -11.738 1.139 1.00 90.00 106 ALA A CA 1
ATOM 820 C C . ALA A 1 106 ? 2.192 -10.378 1.854 1.00 90.00 106 ALA A C 1
ATOM 822 O O . ALA A 1 106 ? 2.400 -9.323 1.259 1.00 90.00 106 ALA A O 1
ATOM 823 N N . GLN A 1 107 ? 1.780 -10.375 3.117 1.00 87.38 107 GLN A N 1
ATOM 824 C CA . GLN A 1 107 ? 1.772 -9.193 3.981 1.00 87.38 107 GLN A CA 1
ATOM 825 C C . GLN A 1 107 ? 3.059 -9.103 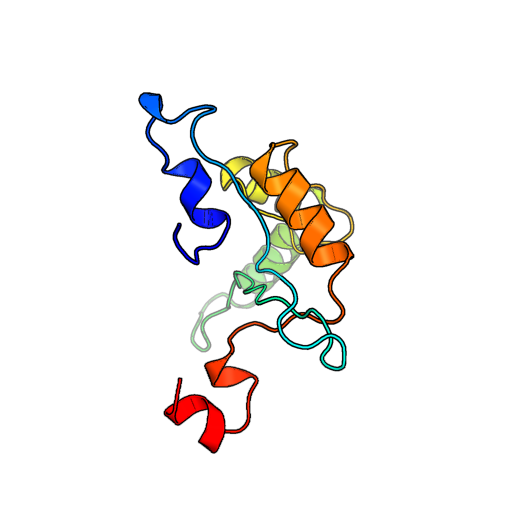4.794 1.00 87.38 107 GLN A C 1
ATOM 827 O O . GLN A 1 107 ? 3.652 -8.032 4.881 1.00 87.38 107 GLN A O 1
ATOM 832 N N . PHE A 1 108 ? 3.472 -10.216 5.397 1.00 83.06 108 PHE A N 1
ATOM 833 C CA . PHE A 1 108 ? 4.704 -10.316 6.165 1.00 83.06 108 PHE A CA 1
ATOM 834 C C . PHE A 1 108 ? 5.237 -11.745 6.074 1.00 83.06 108 PHE A C 1
ATOM 836 O O . PHE A 1 108 ? 4.582 -12.670 6.560 1.00 83.06 108 PHE A O 1
ATOM 843 N N . TYR A 1 109 ? 6.441 -11.919 5.520 1.00 78.88 109 TYR A N 1
ATOM 844 C CA . TYR A 1 109 ? 7.101 -13.224 5.416 1.00 78.88 109 TYR A CA 1
ATOM 845 C C . TYR A 1 109 ? 7.024 -14.052 6.714 1.00 78.88 109 TYR A C 1
ATOM 847 O O . TYR A 1 109 ? 6.623 -15.212 6.688 1.00 78.88 109 TYR A O 1
ATOM 855 N N . ASP A 1 110 ? 7.340 -13.465 7.869 1.00 77.50 110 ASP A N 1
ATOM 856 C CA . ASP A 1 110 ? 7.384 -14.163 9.162 1.00 77.50 110 ASP A CA 1
ATOM 857 C C . ASP A 1 110 ? 6.000 -14.564 9.707 1.00 77.50 110 ASP A C 1
ATOM 859 O O . ASP A 1 110 ? 5.903 -15.421 10.585 1.00 77.50 110 ASP A O 1
ATOM 863 N N . ARG A 1 111 ? 4.917 -13.958 9.211 1.00 79.06 111 ARG A N 1
ATOM 864 C CA . ARG A 1 111 ? 3.542 -14.228 9.676 1.00 79.06 111 ARG A CA 1
ATOM 865 C C . ARG A 1 111 ? 2.745 -15.089 8.711 1.00 79.06 111 ARG A C 1
ATOM 867 O O . ARG A 1 111 ? 1.840 -15.793 9.153 1.00 79.06 111 ARG A O 1
ATOM 874 N N . ASP A 1 112 ? 3.086 -15.024 7.430 1.00 78.19 112 ASP A N 1
ATOM 875 C CA . ASP A 1 112 ? 2.386 -15.733 6.361 1.00 78.19 112 ASP A CA 1
ATOM 876 C C . ASP A 1 112 ? 3.038 -17.084 6.026 1.00 78.19 112 ASP A C 1
ATOM 878 O O . ASP A 1 112 ? 2.504 -17.853 5.225 1.00 78.19 112 ASP A O 1
ATOM 882 N N . THR A 1 113 ? 4.178 -17.400 6.648 1.00 81.19 113 THR A N 1
ATOM 883 C CA . THR A 1 113 ? 4.879 -18.680 6.491 1.00 81.19 113 THR A CA 1
ATOM 884 C C . THR A 1 113 ? 4.653 -19.627 7.668 1.00 81.19 113 THR A C 1
ATOM 886 O O . THR A 1 113 ? 4.120 -19.262 8.718 1.00 81.19 113 THR A O 1
ATOM 889 N N . ASP A 1 114 ? 5.050 -20.892 7.486 1.00 83.81 114 ASP A N 1
ATOM 890 C CA . ASP A 1 114 ? 5.069 -21.863 8.578 1.00 83.81 114 ASP A CA 1
ATOM 891 C C . ASP A 1 114 ? 5.930 -21.340 9.749 1.00 83.81 114 ASP A C 1
ATOM 893 O O . ASP A 1 114 ? 7.029 -20.828 9.514 1.00 83.81 114 ASP A O 1
ATOM 897 N N . PRO A 1 115 ? 5.498 -21.496 11.016 1.00 81.56 115 PRO A N 1
ATOM 898 C CA . PRO A 1 115 ? 6.244 -21.003 12.173 1.00 81.56 115 PRO A CA 1
ATOM 899 C C . PRO A 1 115 ? 7.698 -21.484 12.277 1.00 81.56 115 PRO A C 1
ATOM 901 O O . PRO A 1 115 ? 8.499 -20.836 12.951 1.00 81.56 115 PRO A O 1
ATOM 904 N N . ALA A 1 116 ? 8.051 -22.627 11.678 1.00 83.69 116 ALA A N 1
ATOM 905 C CA . ALA A 1 116 ? 9.438 -23.072 11.592 1.00 83.69 116 ALA A CA 1
ATOM 906 C C . ALA A 1 116 ? 10.250 -22.202 10.620 1.00 83.69 116 ALA A C 1
ATOM 908 O O . ALA A 1 116 ? 11.356 -21.797 10.960 1.00 83.69 116 ALA A O 1
ATOM 909 N N . MET A 1 117 ? 9.682 -21.853 9.463 1.00 80.12 117 MET A N 1
ATOM 910 C CA . MET A 1 117 ? 10.310 -20.971 8.469 1.00 80.12 117 MET A CA 1
ATOM 911 C C . MET A 1 117 ? 10.443 -19.530 8.972 1.00 80.12 117 MET A C 1
ATOM 913 O O . MET A 1 117 ? 11.458 -18.882 8.722 1.00 80.12 117 MET A O 1
ATOM 917 N N . ALA A 1 118 ? 9.460 -19.051 9.736 1.00 77.44 118 ALA A N 1
ATOM 918 C CA . ALA A 1 118 ? 9.473 -17.715 10.327 1.00 77.44 118 ALA A CA 1
ATOM 919 C C . ALA A 1 118 ? 10.634 -17.479 11.314 1.00 77.44 118 ALA A C 1
ATOM 921 O O . ALA A 1 118 ? 11.033 -16.340 11.529 1.00 77.44 118 ALA A O 1
ATOM 922 N N . LYS A 1 119 ? 11.173 -18.536 11.939 1.00 75.50 119 LYS A N 1
ATOM 923 C CA . LYS A 1 119 ? 12.272 -18.435 12.920 1.00 75.50 119 LYS A CA 1
ATOM 924 C C . LYS A 1 119 ? 13.665 -18.375 12.299 1.00 75.50 119 LYS A C 1
ATOM 926 O O . LYS A 1 119 ? 14.599 -17.986 12.992 1.00 75.50 119 LYS A O 1
ATOM 931 N N . GLU A 1 120 ? 13.798 -18.809 11.051 1.00 76.50 120 GLU A N 1
ATOM 932 C CA . GLU A 1 120 ? 15.082 -18.895 10.346 1.00 76.50 120 GLU A CA 1
ATOM 933 C C . GLU A 1 120 ? 15.396 -17.629 9.526 1.00 76.50 120 GLU A C 1
ATOM 935 O O . GLU A 1 120 ? 16.522 -17.483 9.050 1.00 76.50 120 GLU A O 1
ATOM 940 N N . GLY A 1 121 ? 14.401 -16.752 9.327 1.00 61.41 121 GLY A N 1
ATOM 941 C CA . GLY A 1 121 ? 14.504 -15.501 8.561 1.00 61.41 121 GLY A CA 1
ATOM 942 C C . GLY A 1 121 ? 15.110 -14.326 9.320 1.00 61.41 121 GLY A C 1
ATOM 943 O O . GLY A 1 121 ? 15.070 -14.320 10.571 1.00 61.41 121 GLY A O 1
#

pLDDT: mean 92.2, std 6.04, range [61.41, 98.5]

Sequence (121 aa):
MYLMGNFITPNFPAELDGKMGFFQFPVINPEVGMAEDAPMDTLHIPSKAKNKEDARKFLEFVAQAENQQLINEMLLQIPTNNKAKAKSDPFLDKGVQMLASSDGTAQFYDRDTDPAMAKEG

Secondary structure (DSSP, 8-state):
-----GGGGGGS-GGGTTT----PPPPS-TTS--EEE---------TT-S-HHHHHHHHHHHHSHHHHHHHHHHHT---SSTTS-PPP-HHHHHHHHHHHT-SEEES-HHHHS-HHHHTT-

Organism: NCBI:txid1481914

Foldseek 3Di:
DDPDDPLCVVVDDPVCVVVDDDDDDDDPDPVDFFEEEDADDDDDDPPPDPCVPVVVVVVVVCLDQVNQQVVCQVSQHARPNPSHGGDDDNRRVVVVVSNVPGPYYDNDPLVPDDVVRNVVD

Radius of gyration: 17.46 Å; chains: 1; bounding box: 42×40×37 Å